Protein AF-A0A9P7YEI4-F1 (afdb_monomer)

Organism: NCBI:txid45428

Structure (mmCIF, N/CA/C/O backbone):
data_AF-A0A9P7YEI4-F1
#
_entry.id   AF-A0A9P7YEI4-F1
#
loop_
_atom_site.group_PDB
_atom_site.id
_atom_site.type_symbol
_atom_site.label_atom_id
_atom_site.label_alt_id
_atom_site.label_comp_id
_atom_site.label_asym_id
_atom_site.label_entity_id
_atom_site.label_seq_id
_atom_site.pdbx_PDB_ins_code
_atom_site.Cartn_x
_atom_site.Cartn_y
_atom_site.Cartn_z
_atom_site.occupancy
_atom_site.B_iso_or_equiv
_atom_site.auth_seq_id
_atom_site.auth_comp_id
_atom_site.auth_asym_id
_atom_site.auth_atom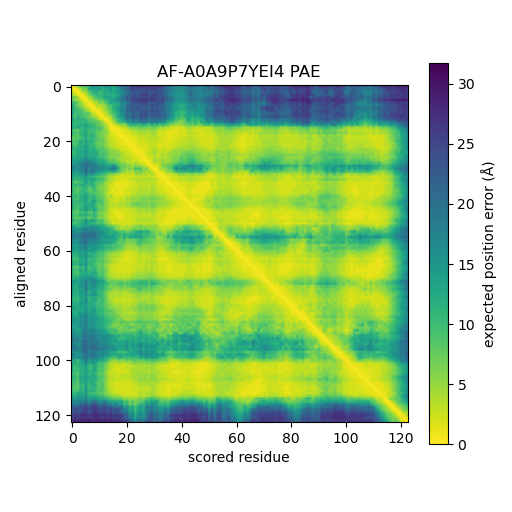_id
_atom_site.pdbx_PDB_model_num
ATOM 1 N N . VAL A 1 1 ? -8.683 -11.195 -14.554 1.00 42.25 1 VAL A N 1
ATOM 2 C CA . VAL A 1 1 ? -7.434 -10.880 -13.830 1.00 42.25 1 VAL A CA 1
ATOM 3 C C . VAL A 1 1 ? -6.754 -12.184 -13.496 1.00 42.25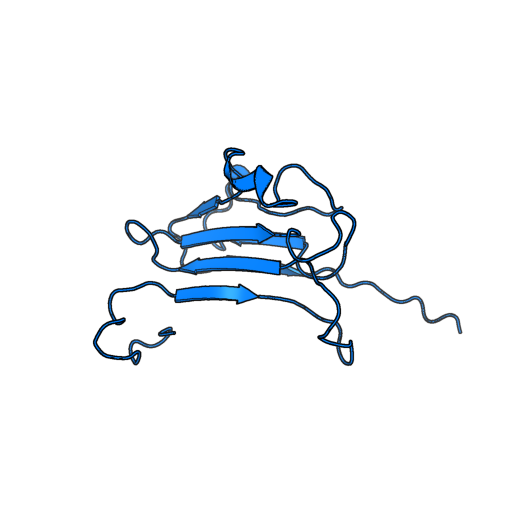 1 VAL A C 1
ATOM 5 O O . VAL A 1 1 ? -7.419 -13.076 -12.993 1.00 42.25 1 VAL A O 1
ATOM 8 N N . ASN A 1 2 ? -5.507 -12.337 -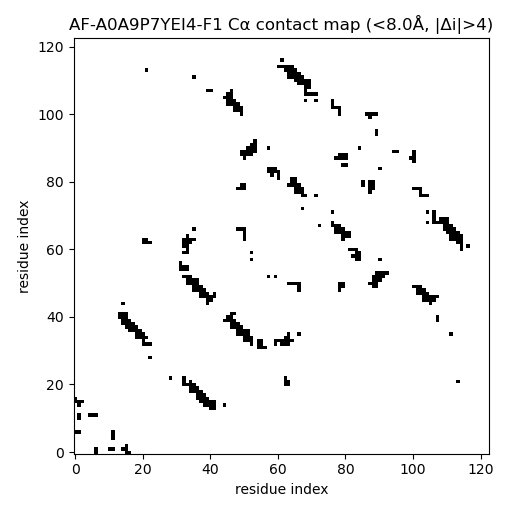13.913 1.00 34.44 2 ASN A N 1
ATOM 9 C CA . ASN A 1 2 ? -4.938 -13.650 -14.141 1.00 34.44 2 ASN A CA 1
ATOM 10 C C . ASN A 1 2 ? -3.832 -13.967 -13.132 1.00 34.44 2 ASN A C 1
ATOM 12 O O . ASN A 1 2 ? -2.659 -13.744 -13.414 1.00 34.44 2 ASN A O 1
ATOM 16 N N . MET A 1 3 ? -4.220 -14.431 -11.946 1.00 40.03 3 MET A N 1
ATOM 17 C CA . MET A 1 3 ? -3.258 -14.843 -10.919 1.00 40.03 3 MET A CA 1
ATOM 18 C C . MET A 1 3 ? -2.740 -16.282 -11.133 1.00 40.03 3 MET A C 1
ATOM 20 O O . MET A 1 3 ? -1.824 -16.697 -10.431 1.00 40.03 3 MET A O 1
ATOM 24 N N . ASP A 1 4 ? -3.275 -17.022 -12.116 1.00 44.62 4 ASP A N 1
ATOM 25 C CA . ASP A 1 4 ? -3.002 -18.447 -12.383 1.00 44.62 4 ASP A CA 1
ATOM 26 C C . ASP A 1 4 ? -2.477 -18.758 -13.804 1.00 44.62 4 ASP A C 1
ATOM 28 O O . ASP A 1 4 ? -2.124 -19.895 -14.108 1.00 44.62 4 ASP A O 1
ATOM 32 N N . GLY A 1 5 ? -2.408 -17.773 -14.700 1.00 44.16 5 GLY A N 1
ATOM 33 C CA . GLY A 1 5 ? -2.092 -17.986 -16.117 1.00 44.16 5 GLY A CA 1
ATOM 34 C C . GLY A 1 5 ? -3.303 -18.227 -17.049 1.00 44.16 5 GLY A C 1
ATOM 35 O O . GLY A 1 5 ? -3.100 -18.254 -18.262 1.00 44.16 5 GLY A O 1
ATOM 36 N N . MET A 1 6 ? -4.552 -18.255 -16.567 1.00 39.62 6 MET A N 1
ATOM 37 C CA . MET A 1 6 ? -5.795 -18.497 -17.325 1.00 39.62 6 MET A CA 1
ATOM 38 C C . MET A 1 6 ? -6.671 -17.266 -17.670 1.00 39.62 6 MET A C 1
ATOM 40 O O . MET A 1 6 ? -7.878 -17.372 -17.873 1.00 39.62 6 MET A O 1
ATOM 44 N N . GLY A 1 7 ? -6.091 -16.080 -17.823 1.00 45.50 7 GLY A N 1
ATOM 45 C CA . GLY A 1 7 ? -6.765 -14.904 -18.385 1.00 45.50 7 GLY A CA 1
ATOM 46 C C . GLY A 1 7 ? -7.027 -15.051 -19.892 1.00 45.50 7 GLY A C 1
ATOM 47 O O . GLY A 1 7 ? -6.407 -15.913 -20.541 1.00 45.50 7 GLY A O 1
ATOM 48 N N . PRO A 1 8 ? -7.904 -14.206 -20.478 1.00 50.22 8 PRO A N 1
ATOM 49 C CA . PRO A 1 8 ? -8.117 -14.172 -21.921 1.00 50.22 8 PRO A CA 1
ATOM 50 C C . PRO A 1 8 ? -6.766 -14.072 -22.648 1.00 50.22 8 PRO A C 1
ATOM 52 O O . PRO A 1 8 ? -5.872 -13.383 -22.152 1.00 50.22 8 PRO A O 1
ATOM 55 N N . PRO A 1 9 ? -6.574 -14.738 -23.800 1.00 53.44 9 PRO A N 1
ATOM 56 C CA . PRO A 1 9 ? -5.270 -14.834 -24.465 1.00 53.44 9 PRO A CA 1
ATOM 57 C C . PRO A 1 9 ? -4.529 -13.498 -24.676 1.00 53.44 9 PRO A C 1
ATOM 59 O O . PRO A 1 9 ? -3.303 -13.491 -24.665 1.00 53.44 9 PRO A O 1
ATOM 62 N N . GLY A 1 10 ? -5.248 -12.373 -24.790 1.00 56.38 10 GLY A N 1
ATOM 63 C CA . GLY A 1 10 ? -4.682 -11.024 -24.943 1.00 56.38 10 GLY A CA 1
ATOM 64 C C . GLY A 1 10 ? -4.143 -10.357 -23.667 1.00 56.38 10 GLY A C 1
ATOM 65 O O . GLY A 1 10 ? -3.532 -9.297 -23.761 1.00 56.38 10 GLY A O 1
ATOM 66 N N . ASP A 1 11 ? -4.333 -10.961 -22.490 1.00 54.84 11 ASP A N 1
ATOM 67 C CA . ASP A 1 11 ? -3.938 -10.392 -21.187 1.00 54.84 11 ASP A CA 1
ATOM 68 C C . ASP A 1 11 ? -2.875 -11.212 -20.453 1.00 54.84 11 ASP A C 1
ATOM 70 O O . ASP A 1 11 ? -2.471 -10.871 -19.346 1.00 54.84 11 ASP A O 1
ATOM 74 N N . ARG A 1 12 ? -2.369 -12.284 -21.068 1.00 52.25 12 ARG A N 1
ATOM 75 C CA . ARG A 1 12 ? -1.417 -13.218 -20.439 1.00 52.25 12 ARG A CA 1
ATOM 76 C C . ARG A 1 12 ? -0.005 -12.650 -20.228 1.00 52.25 12 ARG A C 1
ATOM 78 O O . ARG A 1 12 ? 0.824 -13.324 -19.629 1.00 52.25 12 ARG A O 1
ATOM 85 N N . GLY A 1 13 ? 0.250 -11.421 -20.683 1.00 53.06 13 GLY A N 1
ATOM 86 C CA . GLY A 1 13 ? 1.473 -10.652 -20.418 1.00 53.06 13 GLY A CA 1
ATOM 87 C C . GLY A 1 13 ? 1.249 -9.369 -19.611 1.00 53.06 13 GLY A C 1
ATOM 88 O O . GLY A 1 13 ? 2.202 -8.629 -19.390 1.00 53.06 13 GLY A O 1
ATOM 89 N N . ARG A 1 14 ? 0.008 -9.082 -19.191 1.00 60.00 14 ARG A N 1
ATOM 90 C CA . ARG A 1 14 ? -0.318 -7.909 -18.377 1.00 60.00 14 ARG A CA 1
ATOM 91 C C . ARG A 1 14 ? -0.445 -8.324 -16.917 1.00 60.00 14 ARG A C 1
ATOM 93 O O . ARG A 1 14 ? -1.110 -9.307 -16.594 1.00 60.00 14 ARG A O 1
ATOM 100 N N . GLY A 1 15 ? 0.230 -7.571 -16.058 1.00 66.69 15 GLY A N 1
ATOM 101 C CA . GLY A 1 15 ? 0.128 -7.682 -14.616 1.00 66.69 15 GLY A CA 1
ATOM 102 C C . GLY A 1 15 ? -1.305 -7.590 -14.088 1.00 66.69 15 GLY A C 1
ATOM 103 O O . GLY A 1 15 ? -2.207 -7.092 -14.764 1.00 66.69 15 GLY A O 1
ATOM 104 N N . TRP A 1 16 ? -1.532 -8.077 -12.870 1.00 78.38 16 TRP A N 1
ATOM 105 C CA . TRP A 1 16 ? -2.804 -7.861 -12.184 1.00 78.38 16 TRP A CA 1
ATOM 106 C C . TRP A 1 16 ? -2.822 -6.448 -11.608 1.00 78.38 16 TRP A C 1
ATOM 108 O O . TRP A 1 16 ? -1.889 -6.083 -10.903 1.00 78.38 16 TRP A O 1
ATOM 118 N N . GLN A 1 17 ? -3.886 -5.689 -11.866 1.00 83.81 17 GLN A N 1
ATOM 119 C CA . GLN A 1 17 ? -4.161 -4.421 -11.196 1.00 83.81 17 GLN A CA 1
ATOM 120 C C . GLN A 1 17 ? -5.507 -4.506 -10.487 1.00 83.81 17 GLN A C 1
ATOM 122 O O . GLN A 1 17 ? -6.487 -4.988 -11.065 1.00 83.81 17 GLN A O 1
ATOM 127 N N . GLY A 1 18 ? -5.569 -3.997 -9.264 1.00 83.69 18 GLY A N 1
ATOM 128 C CA . GLY A 1 18 ? -6.820 -3.903 -8.536 1.00 83.69 18 GLY A CA 1
ATOM 129 C C . GLY A 1 18 ? -6.698 -3.152 -7.223 1.00 83.69 18 GLY A C 1
ATOM 130 O O . GLY A 1 18 ? -5.612 -2.752 -6.801 1.00 83.69 18 GLY A O 1
ATOM 131 N N . ASN A 1 19 ? -7.856 -2.994 -6.586 1.00 87.38 19 ASN A N 1
ATOM 132 C CA . ASN A 1 19 ? -7.995 -2.281 -5.329 1.00 87.38 19 ASN A CA 1
ATOM 133 C C . ASN A 1 19 ? -8.562 -3.235 -4.275 1.00 87.38 19 ASN A C 1
ATOM 135 O O . ASN A 1 19 ? -9.420 -4.066 -4.584 1.00 87.38 19 ASN A O 1
ATOM 139 N N . VAL A 1 20 ? -8.126 -3.083 -3.028 1.00 87.75 20 VAL A N 1
ATOM 140 C CA . VAL A 1 20 ? -8.598 -3.862 -1.879 1.00 87.75 20 VAL A CA 1
ATOM 141 C C . VAL A 1 20 ? -9.180 -2.916 -0.835 1.00 87.75 20 VAL A C 1
ATOM 143 O O . VAL A 1 20 ? -8.642 -1.841 -0.573 1.00 87.75 20 VAL A O 1
ATOM 146 N N . ARG A 1 21 ? -10.306 -3.317 -0.242 1.00 86.88 21 ARG A N 1
ATOM 147 C CA . ARG A 1 21 ? -10.935 -2.638 0.895 1.00 86.88 21 ARG A CA 1
ATOM 148 C C . ARG A 1 21 ? -11.181 -3.654 1.994 1.00 86.88 21 ARG A C 1
ATOM 150 O O . ARG A 1 21 ? -11.645 -4.756 1.706 1.00 86.88 21 ARG A O 1
ATOM 157 N N . ALA A 1 22 ? -10.908 -3.259 3.229 1.00 87.81 22 ALA A N 1
ATOM 158 C CA . ALA A 1 22 ? -11.233 -4.044 4.408 1.00 87.81 22 ALA A CA 1
ATOM 159 C C . ALA A 1 22 ? -12.433 -3.424 5.129 1.00 87.81 22 ALA A C 1
ATOM 161 O O . ALA A 1 22 ? -12.476 -2.213 5.346 1.00 87.81 22 ALA A O 1
ATOM 162 N N . TYR A 1 23 ? -13.393 -4.274 5.479 1.00 85.44 23 TYR A N 1
ATOM 163 C CA . TYR A 1 23 ? -14.593 -3.931 6.235 1.00 85.44 23 TYR A CA 1
ATOM 164 C C . TYR A 1 23 ? -14.667 -4.826 7.465 1.00 85.44 23 TYR A C 1
ATOM 166 O O . TYR A 1 23 ? -14.205 -5.971 7.434 1.00 85.44 23 TYR A O 1
ATOM 174 N N . HIS A 1 24 ? -15.283 -4.327 8.532 1.00 82.81 24 HIS A N 1
ATOM 175 C CA . HIS A 1 24 ? -15.633 -5.190 9.651 1.00 82.81 24 HIS A CA 1
ATOM 176 C C . HIS A 1 24 ? -16.724 -6.182 9.241 1.00 82.81 24 HIS A C 1
ATOM 178 O O . HIS A 1 24 ? -17.542 -5.918 8.356 1.00 82.81 24 HIS A O 1
ATOM 184 N N . THR A 1 25 ? -16.763 -7.334 9.907 1.00 84.50 25 THR A N 1
ATOM 185 C CA . THR A 1 25 ? -17.847 -8.301 9.718 1.00 84.50 25 THR A CA 1
ATOM 186 C C . THR A 1 25 ? -19.196 -7.622 9.957 1.00 84.50 25 THR A C 1
ATOM 188 O O . THR A 1 25 ? -19.382 -6.959 10.976 1.00 84.50 25 THR A O 1
ATOM 191 N N . ASN A 1 26 ? -20.142 -7.819 9.034 1.00 83.81 26 ASN A N 1
ATOM 192 C CA . ASN A 1 26 ? -21.482 -7.211 9.031 1.00 83.81 26 ASN A CA 1
ATOM 193 C C . ASN A 1 26 ? -21.520 -5.686 8.829 1.00 83.81 26 ASN A C 1
ATOM 195 O O . ASN A 1 26 ? -22.581 -5.079 8.974 1.00 83.81 26 ASN A O 1
ATOM 199 N N . GLU A 1 27 ? -20.401 -5.055 8.479 1.00 83.00 27 GLU A N 1
ATOM 200 C CA . GLU A 1 27 ? -20.397 -3.644 8.121 1.00 83.00 27 GLU A CA 1
ATOM 201 C C . GLU A 1 27 ? -21.055 -3.406 6.751 1.00 83.00 27 GLU A C 1
ATOM 203 O O . GLU A 1 27 ? -20.952 -4.213 5.827 1.00 83.00 27 GLU A O 1
ATOM 208 N N . ASN A 1 28 ? -21.717 -2.258 6.592 1.00 80.25 28 ASN A N 1
ATOM 209 C CA . ASN A 1 28 ? -22.263 -1.847 5.305 1.00 80.25 28 ASN A CA 1
ATOM 210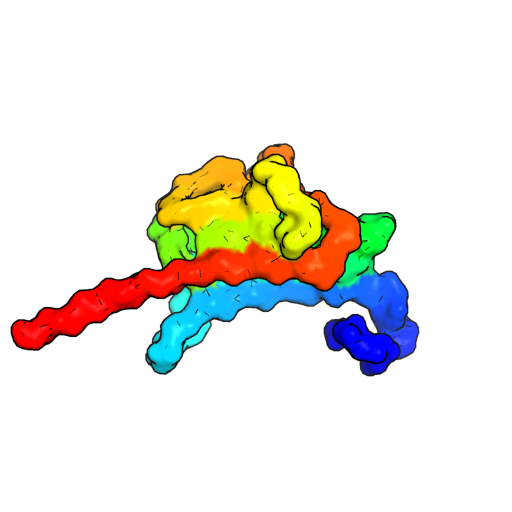 C C . ASN A 1 28 ? -21.140 -1.492 4.309 1.00 80.25 28 ASN A C 1
ATOM 212 O O . ASN A 1 28 ? -20.462 -0.473 4.445 1.00 80.25 28 ASN A O 1
ATOM 216 N N . HIS A 1 29 ? -21.018 -2.284 3.241 1.00 78.81 29 HIS A N 1
ATOM 217 C CA . HIS A 1 29 ? -20.025 -2.093 2.177 1.00 78.81 29 HIS A CA 1
ATOM 218 C C . HIS A 1 29 ? -20.184 -0.785 1.368 1.00 78.81 29 HIS A C 1
ATOM 220 O O . HIS A 1 29 ? -19.323 -0.457 0.553 1.00 78.81 29 HIS A O 1
ATOM 226 N N . GLY A 1 30 ? -21.276 -0.035 1.558 1.00 68.44 30 GLY A N 1
ATOM 227 C CA . GLY A 1 30 ? -21.502 1.264 0.920 1.00 68.44 30 GLY A CA 1
ATOM 228 C C . GLY A 1 30 ? -20.684 2.414 1.518 1.00 68.44 30 GLY A C 1
ATOM 229 O O . GLY A 1 30 ? -20.555 3.458 0.879 1.00 68.44 30 GLY A O 1
ATOM 230 N N . HIS A 1 31 ? -20.118 2.244 2.718 1.00 67.81 31 HIS A N 1
ATOM 231 C CA . HIS A 1 31 ? -19.276 3.263 3.345 1.00 67.81 31 HIS A CA 1
ATOM 232 C C . HIS A 1 31 ? -17.881 3.277 2.705 1.00 67.81 31 HIS A C 1
ATOM 234 O O . HIS A 1 31 ? -17.297 2.232 2.401 1.00 67.81 31 HIS A O 1
ATOM 240 N N . GLY A 1 32 ? -17.339 4.476 2.482 1.00 74.88 32 GLY A N 1
ATOM 241 C CA . GLY A 1 32 ? -15.974 4.628 1.990 1.00 74.88 32 GLY A CA 1
ATOM 242 C C . GLY A 1 32 ? -14.972 4.092 3.016 1.00 74.88 32 GLY A C 1
ATOM 243 O O . GLY A 1 32 ? -15.072 4.432 4.190 1.00 74.88 32 GLY A O 1
ATOM 244 N N . LYS A 1 33 ? -14.005 3.283 2.574 1.00 82.62 33 LYS A N 1
ATOM 245 C CA . LYS A 1 33 ? -12.861 2.806 3.369 1.00 82.62 33 LYS A CA 1
ATOM 246 C C . LYS A 1 33 ? -11.562 3.196 2.697 1.00 82.62 33 LYS A C 1
ATOM 248 O O . LYS A 1 33 ? -11.515 3.222 1.460 1.00 82.62 33 LYS A O 1
ATOM 253 N N . VAL A 1 34 ? -10.549 3.502 3.506 1.00 86.69 34 VAL A N 1
ATOM 254 C CA . VAL A 1 34 ? -9.192 3.664 2.985 1.00 86.69 34 VAL A CA 1
ATOM 255 C C . VAL A 1 34 ? -8.841 2.380 2.244 1.00 86.69 34 VAL A C 1
ATOM 257 O O . VAL A 1 34 ? -9.114 1.275 2.727 1.00 86.69 34 VAL A O 1
ATOM 260 N N . LEU A 1 35 ? -8.335 2.538 1.027 1.00 88.19 35 LEU A N 1
ATOM 261 C CA . LEU A 1 35 ? -8.167 1.448 0.082 1.00 88.19 35 LEU A CA 1
ATOM 262 C C . LEU A 1 35 ? -6.688 1.228 -0.231 1.00 88.19 35 LEU A C 1
ATOM 264 O O . LEU A 1 35 ? -5.897 2.166 -0.253 1.00 88.19 35 LEU A O 1
ATOM 268 N N . ALA A 1 36 ? -6.350 -0.026 -0.490 1.00 90.06 36 ALA A N 1
ATOM 269 C CA . ALA A 1 36 ? -5.075 -0.434 -1.056 1.00 90.06 36 ALA A CA 1
ATOM 270 C C . ALA A 1 36 ? -5.206 -0.495 -2.580 1.00 90.06 36 ALA A C 1
ATOM 272 O O . ALA A 1 36 ? -6.184 -1.057 -3.077 1.00 90.06 36 ALA A O 1
ATOM 273 N N . GLU A 1 37 ? -4.234 0.031 -3.315 1.00 89.81 37 GLU A N 1
ATOM 274 C CA . GLU A 1 37 ? -4.102 -0.114 -4.769 1.00 89.81 37 GLU A CA 1
ATOM 275 C C . GLU A 1 37 ? -2.802 -0.848 -5.062 1.00 89.81 37 GLU A 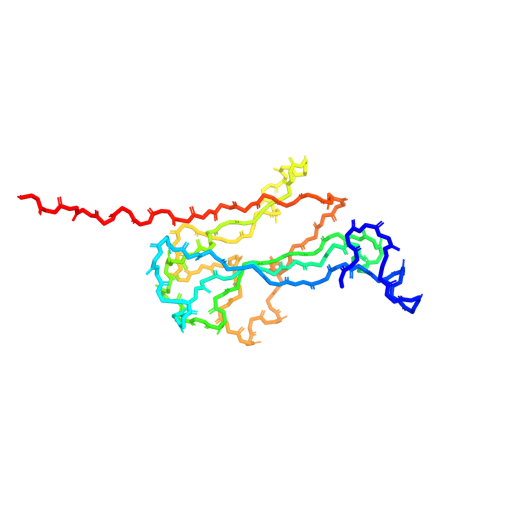C 1
ATOM 277 O O . GLU A 1 37 ? -1.771 -0.602 -4.436 1.00 89.81 37 GLU A O 1
ATOM 282 N N . VAL A 1 38 ? -2.843 -1.795 -5.994 1.00 90.69 38 VAL A N 1
ATOM 283 C CA . VAL A 1 38 ? -1.658 -2.577 -6.346 1.00 90.69 38 VAL A CA 1
ATOM 284 C C . VAL A 1 38 ? -1.712 -3.044 -7.792 1.00 90.69 38 VAL A C 1
ATOM 286 O O . VAL A 1 38 ? -2.751 -3.463 -8.307 1.00 90.69 38 VAL A O 1
ATOM 289 N N . VAL A 1 39 ? -0.551 -2.970 -8.438 1.00 88.25 39 VAL A N 1
ATOM 290 C CA . VAL A 1 39 ? -0.256 -3.503 -9.764 1.00 88.25 39 VAL A CA 1
ATOM 291 C C . VAL A 1 39 ? 0.888 -4.500 -9.623 1.00 88.25 39 VAL A C 1
ATOM 293 O O . VAL A 1 39 ? 2.042 -4.101 -9.502 1.00 88.25 39 VAL A O 1
ATOM 296 N N . PHE A 1 40 ? 0.596 -5.795 -9.659 1.00 87.06 40 PHE A N 1
ATOM 297 C CA . PHE A 1 40 ? 1.622 -6.837 -9.723 1.00 87.06 40 PHE A CA 1
ATOM 298 C C . PHE A 1 40 ? 2.121 -6.988 -11.148 1.00 87.06 40 PHE A C 1
ATOM 300 O O . PHE A 1 40 ? 1.301 -7.094 -12.054 1.00 87.06 40 PHE A O 1
ATOM 307 N N . ARG A 1 41 ? 3.440 -7.091 -11.348 1.00 82.69 41 ARG A N 1
ATOM 308 C CA . ARG A 1 41 ? 4.061 -7.223 -12.681 1.00 82.69 41 ARG A CA 1
ATOM 309 C C . ARG A 1 41 ? 3.612 -6.118 -13.652 1.00 82.69 41 ARG A C 1
ATOM 311 O O . ARG A 1 41 ? 3.22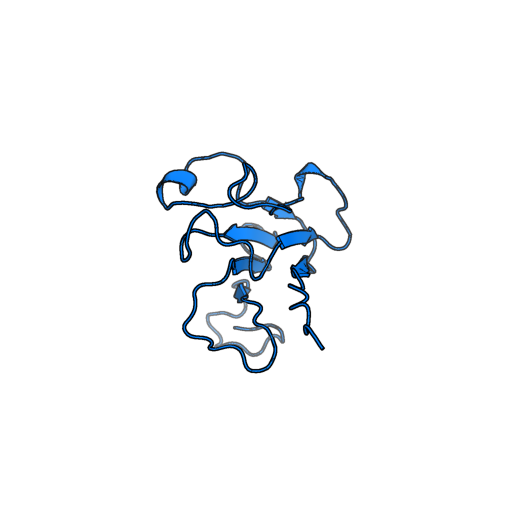0 -6.393 -14.786 1.00 82.69 41 ARG A O 1
ATOM 318 N N . GLY A 1 42 ? 3.632 -4.879 -13.166 1.00 78.00 42 GLY A N 1
ATOM 319 C CA . GLY A 1 42 ? 3.381 -3.665 -13.935 1.00 78.00 42 GLY A CA 1
ATOM 320 C C . GLY A 1 42 ? 4.567 -3.293 -14.828 1.00 78.00 42 GLY A C 1
ATOM 321 O O . GLY A 1 42 ? 5.183 -4.153 -15.461 1.00 78.00 42 GLY A O 1
ATOM 322 N N . ASP A 1 43 ? 4.902 -2.001 -14.887 1.00 76.44 43 ASP A N 1
ATOM 323 C CA . ASP A 1 43 ? 6.019 -1.527 -15.709 1.00 76.44 43 ASP A CA 1
ATOM 324 C C . ASP A 1 43 ? 7.334 -2.244 -15.358 1.00 76.44 43 ASP A C 1
ATOM 326 O O . ASP A 1 43 ? 7.715 -2.377 -14.191 1.00 76.44 43 ASP A O 1
ATOM 330 N N . ARG A 1 44 ? 8.012 -2.744 -16.397 1.00 79.19 44 ARG A N 1
ATOM 331 C CA . ARG A 1 44 ? 9.251 -3.538 -16.302 1.00 79.19 44 ARG A CA 1
ATOM 332 C C . ARG A 1 44 ? 9.161 -4.749 -15.359 1.00 79.19 44 ARG A C 1
ATOM 334 O O . ARG A 1 44 ? 10.187 -5.234 -14.897 1.00 79.19 44 ARG A O 1
ATOM 341 N N . GLY A 1 45 ? 7.954 -5.246 -15.082 1.00 77.94 45 GLY A N 1
ATOM 342 C CA . GLY A 1 45 ? 7.725 -6.390 -14.200 1.00 77.94 45 GLY A CA 1
ATOM 343 C C . GLY A 1 45 ? 7.776 -6.075 -12.701 1.00 77.94 45 GLY A C 1
ATOM 344 O O . GLY A 1 45 ? 7.668 -7.008 -11.910 1.00 77.94 45 GLY A O 1
ATOM 345 N N . GLN A 1 46 ? 7.903 -4.806 -12.302 1.00 84.06 46 GLN A N 1
ATOM 346 C CA . GLN A 1 46 ? 7.830 -4.409 -10.892 1.00 84.06 46 GLN A CA 1
ATOM 347 C C . GLN A 1 46 ? 6.400 -4.497 -10.353 1.00 84.06 46 GLN A C 1
ATOM 349 O O . GLN A 1 46 ? 5.423 -4.387 -11.096 1.00 84.06 46 GLN A O 1
ATOM 354 N N . THR A 1 47 ? 6.285 -4.633 -9.039 1.00 88.31 47 THR A N 1
ATOM 355 C CA . THR A 1 47 ? 5.037 -4.418 -8.314 1.00 88.31 47 THR A CA 1
ATOM 356 C C . THR A 1 47 ? 4.961 -2.966 -7.871 1.00 88.31 47 THR A C 1
ATOM 358 O O . THR A 1 47 ? 5.900 -2.467 -7.255 1.00 88.31 47 THR A O 1
ATOM 361 N N . PHE A 1 48 ? 3.851 -2.297 -8.167 1.00 88.31 48 PHE A N 1
ATOM 362 C CA . PHE A 1 48 ? 3.556 -0.936 -7.718 1.00 88.31 48 PHE A CA 1
ATOM 363 C C . PHE A 1 48 ? 2.390 -0.966 -6.746 1.00 88.31 48 PHE A C 1
ATOM 365 O O . PHE A 1 48 ? 1.468 -1.756 -6.940 1.00 88.31 48 PHE A O 1
ATOM 372 N N . PHE A 1 49 ? 2.421 -0.133 -5.715 1.00 91.94 49 PHE A N 1
ATOM 373 C CA . PHE A 1 49 ? 1.364 -0.108 -4.714 1.00 91.94 49 PHE A CA 1
ATOM 374 C C . PHE A 1 49 ? 1.262 1.242 -4.008 1.00 91.94 49 PHE A 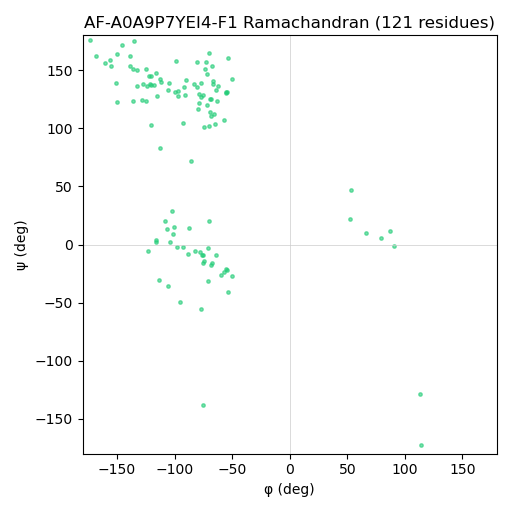C 1
ATOM 376 O O . PHE A 1 49 ? 2.257 1.963 -3.884 1.00 91.94 49 PHE A O 1
ATOM 383 N N . ASP A 1 50 ? 0.064 1.551 -3.518 1.00 90.75 50 ASP A N 1
ATOM 384 C CA . ASP A 1 50 ? -0.188 2.683 -2.636 1.00 90.75 50 ASP A CA 1
ATOM 385 C C . ASP A 1 50 ? -1.444 2.513 -1.770 1.00 90.75 50 ASP A C 1
ATOM 387 O O . ASP A 1 50 ? -2.345 1.725 -2.058 1.00 90.75 50 ASP A O 1
ATOM 391 N N . VAL A 1 51 ? -1.475 3.272 -0.674 1.00 88.88 51 VAL A N 1
ATOM 392 C CA . VAL A 1 51 ? -2.641 3.469 0.183 1.00 88.88 51 VAL A CA 1
ATOM 393 C C . VAL A 1 51 ? -3.314 4.777 -0.223 1.00 88.88 51 VAL A C 1
ATOM 395 O O . VAL A 1 51 ? -2.688 5.841 -0.290 1.00 88.88 51 VAL A O 1
ATOM 398 N N . SER A 1 52 ? -4.615 4.695 -0.472 1.00 81.25 52 SER A N 1
ATOM 399 C CA . SER A 1 52 ? -5.403 5.758 -1.074 1.00 81.25 52 SER A CA 1
ATOM 400 C C . SER A 1 52 ? -6.641 6.049 -0.230 1.00 81.25 52 SER A C 1
ATOM 402 O O . SER A 1 52 ? -7.470 5.191 0.075 1.00 81.25 52 SER A O 1
ATOM 404 N N . ALA A 1 53 ? -6.773 7.305 0.169 1.00 71.38 53 ALA A N 1
ATOM 405 C CA . ALA A 1 53 ? -7.942 7.860 0.832 1.00 71.38 53 ALA A CA 1
ATOM 406 C C . ALA A 1 53 ? -8.791 8.716 -0.128 1.00 71.38 53 ALA A C 1
ATOM 408 O O . ALA A 1 53 ? -9.820 9.242 0.293 1.00 71.38 53 ALA A O 1
ATOM 409 N N . ILE A 1 54 ? -8.427 8.821 -1.419 1.00 64.81 54 ILE A N 1
ATOM 410 C CA . ILE A 1 54 ? -9.092 9.688 -2.419 1.00 64.81 54 ILE A CA 1
ATOM 411 C C . ILE A 1 54 ? -10.603 9.451 -2.498 1.00 64.81 54 ILE A C 1
ATOM 413 O O . ILE A 1 54 ? -11.385 10.389 -2.646 1.00 64.81 54 ILE A O 1
ATOM 417 N N . LYS A 1 55 ? -11.035 8.188 -2.432 1.00 61.00 55 LYS A N 1
ATOM 418 C CA . LYS A 1 55 ? -12.459 7.813 -2.521 1.00 61.00 55 LYS A CA 1
ATOM 419 C C . LYS A 1 55 ? -13.166 7.833 -1.162 1.00 61.00 55 LYS A C 1
ATOM 421 O O . LYS A 1 55 ? -14.258 7.282 -1.030 1.00 61.00 55 LYS A O 1
ATOM 426 N N . THR A 1 56 ? -12.545 8.443 -0.159 1.00 66.00 56 THR A N 1
ATOM 427 C CA . THR A 1 56 ? -13.045 8.556 1.211 1.00 66.00 56 THR A CA 1
ATOM 428 C C . THR A 1 56 ? -12.871 9.964 1.762 1.00 66.00 56 THR A C 1
ATOM 430 O O . THR A 1 56 ? -12.287 10.832 1.123 1.00 66.00 56 THR A O 1
ATOM 433 N N . SER A 1 57 ? -13.392 10.203 2.967 1.00 67.56 57 SER A N 1
ATOM 434 C CA . SER A 1 57 ? -13.021 11.394 3.729 1.00 67.56 57 SER A CA 1
ATOM 435 C C . SER A 1 57 ? -11.513 11.364 4.039 1.00 67.56 57 SER A C 1
ATOM 437 O O . SER A 1 57 ? -11.035 10.324 4.489 1.00 67.56 57 SER A O 1
ATOM 439 N N . PRO A 1 58 ? -10.772 12.479 3.890 1.00 66.25 58 PRO A N 1
ATOM 440 C CA . PRO A 1 58 ? -9.354 12.585 4.259 1.00 66.25 58 PRO A CA 1
ATOM 441 C C . PRO A 1 58 ? -9.029 12.211 5.709 1.00 66.25 58 PRO A C 1
ATOM 443 O O . PRO A 1 58 ? -7.883 11.910 6.019 1.00 66.25 58 PRO A O 1
ATOM 446 N N . ASN A 1 59 ? -10.035 12.249 6.586 1.00 73.81 59 ASN A N 1
ATOM 447 C CA . ASN A 1 59 ? -9.918 11.924 8.009 1.00 73.81 59 ASN A CA 1
ATOM 448 C C . ASN A 1 59 ? -10.450 10.515 8.327 1.00 73.81 59 ASN A C 1
ATOM 450 O O . ASN A 1 59 ? -10.666 10.184 9.495 1.00 73.81 59 ASN A O 1
ATOM 454 N N . ASN A 1 60 ? -10.755 9.709 7.305 1.00 74.88 60 ASN A N 1
ATOM 455 C CA . ASN A 1 60 ? -11.211 8.347 7.509 1.00 74.88 60 ASN A CA 1
ATOM 456 C C . ASN A 1 60 ? -10.040 7.488 7.977 1.00 74.88 60 ASN A C 1
ATOM 458 O O . ASN A 1 60 ? -9.041 7.362 7.281 1.00 74.88 60 ASN A O 1
ATOM 462 N N . ASN A 1 61 ? -10.190 6.914 9.161 1.00 82.50 61 ASN A N 1
ATOM 463 C CA . ASN A 1 61 ? -9.185 6.073 9.791 1.00 82.50 61 ASN A CA 1
ATOM 464 C C . ASN A 1 61 ? -9.580 4.591 9.763 1.00 82.50 61 ASN A C 1
ATOM 466 O O . ASN A 1 61 ? -8.976 3.793 10.472 1.00 82.50 61 ASN A O 1
ATOM 470 N N . ASP A 1 62 ? -10.592 4.232 8.970 1.00 84.44 62 ASP A N 1
ATOM 471 C CA . ASP A 1 62 ? -11.052 2.860 8.839 1.00 84.44 62 ASP A CA 1
ATOM 472 C C . ASP A 1 62 ? -10.615 2.222 7.516 1.00 84.44 62 ASP A C 1
ATOM 474 O O . ASP A 1 62 ? -10.779 2.794 6.428 1.00 84.44 62 ASP A O 1
ATOM 478 N N . GLY A 1 63 ? -10.201 0.958 7.607 1.00 87.75 63 GLY A N 1
ATOM 479 C CA . GLY A 1 63 ? -9.822 0.131 6.469 1.00 87.75 63 GLY A CA 1
ATOM 480 C C . GLY A 1 63 ? -8.334 -0.190 6.487 1.00 87.75 63 GLY A C 1
ATOM 481 O O . GLY A 1 63 ? -7.820 -0.706 7.481 1.00 87.75 63 GLY A O 1
ATOM 482 N N . ILE A 1 64 ? -7.669 0.056 5.359 1.00 91.06 64 ILE A N 1
ATOM 483 C CA . ILE A 1 64 ? -6.236 -0.199 5.200 1.00 91.06 64 ILE A CA 1
ATOM 484 C C . ILE A 1 64 ? -5.416 0.898 5.895 1.00 91.06 64 ILE A C 1
ATOM 486 O O . ILE A 1 64 ? -5.591 2.071 5.576 1.00 91.06 64 ILE A O 1
ATOM 490 N N . ASP A 1 65 ? -4.489 0.508 6.772 1.00 90.81 65 ASP A N 1
ATOM 491 C CA . ASP A 1 65 ? -3.544 1.421 7.432 1.00 90.81 65 ASP A CA 1
ATOM 492 C C . ASP A 1 65 ? -2.206 1.472 6.697 1.00 90.81 65 ASP A C 1
ATOM 494 O O . ASP A 1 65 ? -1.717 2.561 6.395 1.00 90.81 65 ASP A O 1
ATOM 498 N N . TRP A 1 66 ? -1.628 0.305 6.389 1.00 92.12 66 TRP A N 1
ATOM 499 C CA . TRP A 1 66 ? -0.301 0.190 5.781 1.00 92.12 66 TRP A CA 1
ATOM 500 C C . TRP A 1 66 ? -0.249 -0.827 4.650 1.00 92.12 66 TRP A C 1
ATOM 502 O O . TRP A 1 66 ? -0.946 -1.842 4.661 1.00 92.12 66 TRP A O 1
ATOM 512 N N . MET A 1 67 ? 0.655 -0.568 3.709 1.00 94.31 67 MET A N 1
ATOM 513 C CA . MET A 1 67 ? 1.115 -1.499 2.690 1.00 94.31 67 MET A CA 1
ATOM 514 C C . MET A 1 67 ? 2.635 -1.474 2.605 1.00 94.31 67 MET A C 1
ATOM 516 O O . MET A 1 67 ? 3.249 -0.402 2.593 1.00 94.31 67 MET A O 1
ATOM 520 N N . PHE A 1 68 ? 3.233 -2.655 2.506 1.00 94.94 68 PHE A N 1
ATOM 521 C CA . PHE A 1 68 ? 4.672 -2.815 2.330 1.00 94.94 68 PHE A CA 1
ATOM 522 C C . PHE A 1 68 ? 5.007 -4.200 1.767 1.00 94.94 68 PHE A C 1
ATOM 524 O O . PHE A 1 68 ? 4.210 -5.132 1.883 1.00 94.94 68 PHE A O 1
ATOM 531 N N . PRO A 1 69 ? 6.160 -4.356 1.111 1.00 94.69 69 PRO A N 1
ATOM 532 C CA . PRO A 1 69 ? 6.558 -5.630 0.524 1.00 94.69 69 PRO A CA 1
ATOM 533 C C . PRO A 1 69 ? 6.987 -6.650 1.592 1.00 94.69 69 PRO A C 1
ATOM 535 O O . PRO A 1 69 ? 7.479 -6.284 2.659 1.00 94.69 69 PRO A O 1
ATOM 538 N N . ASN A 1 70 ? 6.797 -7.942 1.309 1.00 92.38 70 ASN A N 1
ATOM 539 C CA . ASN A 1 70 ? 7.093 -9.009 2.274 1.00 92.38 70 ASN A CA 1
ATOM 540 C C . ASN A 1 70 ? 8.597 -9.240 2.517 1.00 92.38 70 ASN A C 1
ATOM 542 O O . ASN A 1 70 ? 8.975 -9.648 3.607 1.00 92.38 70 ASN A O 1
ATOM 546 N N . ARG A 1 71 ? 9.465 -9.026 1.522 1.00 88.75 71 ARG A N 1
ATOM 547 C CA . ARG A 1 71 ? 10.912 -9.312 1.598 1.00 88.75 71 ARG A CA 1
ATOM 548 C C . ARG A 1 71 ? 11.769 -8.046 1.546 1.00 88.75 71 ARG A C 1
ATOM 550 O O . ARG A 1 71 ? 12.850 -8.017 2.129 1.00 88.75 71 ARG A O 1
ATOM 557 N N . ASP A 1 72 ? 11.312 -7.006 0.855 1.00 83.31 72 ASP A N 1
ATOM 558 C CA . ASP A 1 72 ? 11.996 -5.713 0.720 1.00 83.31 72 ASP A CA 1
ATOM 559 C C . ASP A 1 72 ? 11.669 -4.762 1.889 1.00 83.31 72 ASP A C 1
ATOM 561 O O . ASP A 1 72 ? 10.943 -3.782 1.753 1.00 83.31 72 ASP A O 1
ATOM 565 N N . HIS A 1 73 ? 12.204 -5.049 3.076 1.00 80.31 73 HIS A N 1
ATOM 566 C CA . HIS A 1 73 ? 11.896 -4.315 4.316 1.00 80.31 73 HIS A CA 1
ATOM 567 C C . HIS A 1 73 ? 12.453 -2.874 4.400 1.00 80.31 73 HIS A C 1
ATOM 569 O O . HIS A 1 73 ? 12.594 -2.328 5.497 1.00 80.31 73 HIS A O 1
ATOM 575 N N . ASP A 1 74 ? 12.796 -2.238 3.279 1.00 86.25 74 ASP A N 1
ATOM 576 C CA . ASP A 1 74 ? 13.215 -0.839 3.264 1.00 86.25 74 ASP A CA 1
ATOM 577 C C . ASP A 1 74 ? 12.063 0.074 3.731 1.00 86.25 74 ASP A C 1
ATOM 579 O O . ASP A 1 74 ? 10.976 0.108 3.152 1.00 86.25 74 ASP A O 1
ATOM 583 N N . HIS A 1 75 ? 12.316 0.875 4.771 1.00 82.31 75 HIS A N 1
ATOM 584 C CA . HIS A 1 75 ? 11.350 1.831 5.315 1.00 82.31 75 HIS A CA 1
ATOM 585 C C . HIS A 1 75 ? 10.848 2.847 4.274 1.00 82.31 75 HIS A C 1
ATOM 587 O O . HIS A 1 75 ? 9.749 3.383 4.421 1.00 82.31 75 HIS A O 1
ATOM 593 N N . THR A 1 76 ? 11.602 3.108 3.199 1.00 84.94 76 THR A N 1
ATOM 594 C CA . THR A 1 76 ? 11.148 3.980 2.102 1.00 84.94 76 THR A CA 1
ATOM 595 C C . THR A 1 76 ? 9.981 3.390 1.300 1.00 84.94 76 THR A C 1
ATOM 597 O O . THR A 1 76 ? 9.288 4.131 0.587 1.00 84.94 76 THR A O 1
ATOM 600 N N . LYS A 1 77 ? 9.738 2.079 1.440 1.00 88.38 77 LYS A N 1
ATOM 601 C CA . LYS A 1 77 ? 8.660 1.309 0.803 1.00 88.38 77 LYS A CA 1
ATOM 602 C C . LYS A 1 77 ? 7.400 1.206 1.657 1.00 88.38 77 LYS A C 1
ATOM 604 O O . LYS A 1 77 ? 6.410 0.664 1.179 1.00 88.38 77 LYS A O 1
ATOM 609 N N . LEU A 1 78 ? 7.403 1.756 2.872 1.00 90.88 78 LEU A N 1
ATOM 610 C CA . LEU A 1 78 ? 6.190 1.885 3.675 1.00 90.88 78 LEU A CA 1
ATOM 611 C C . LEU A 1 78 ? 5.246 2.902 3.017 1.00 90.88 78 LEU A C 1
ATOM 613 O O . LEU A 1 78 ? 5.625 4.049 2.754 1.00 90.88 78 LEU A O 1
ATOM 617 N N . CYS A 1 79 ? 4.013 2.483 2.755 1.00 90.62 79 CYS A N 1
ATOM 618 C CA . CYS A 1 79 ? 2.932 3.334 2.268 1.00 90.62 79 CYS A CA 1
ATOM 619 C C . CYS A 1 79 ? 1.745 3.227 3.226 1.00 90.62 79 CYS A C 1
ATOM 621 O O . CYS A 1 79 ? 1.436 2.123 3.665 1.00 90.62 79 CYS A O 1
ATOM 623 N N . GLY A 1 80 ? 1.098 4.343 3.568 1.00 89.62 80 GLY A N 1
ATOM 624 C CA . GLY A 1 80 ? 0.080 4.358 4.623 1.00 89.62 80 GLY A CA 1
ATOM 625 C C . GLY A 1 80 ? 0.449 5.172 5.862 1.00 89.62 80 GLY A C 1
ATOM 626 O O . GLY A 1 80 ? 1.449 5.900 5.873 1.00 89.62 80 GLY A O 1
ATOM 627 N N . CYS A 1 81 ? -0.394 5.079 6.892 1.00 87.69 81 CYS A N 1
ATOM 628 C CA . CYS A 1 81 ? -0.164 5.675 8.206 1.00 87.69 81 CYS A CA 1
ATOM 629 C C . CYS A 1 81 ? -1.130 5.194 9.289 1.00 87.69 81 CYS A C 1
ATOM 631 O O . CYS A 1 81 ? -2.247 4.763 9.030 1.00 87.69 81 CYS A O 1
ATOM 633 N N . ASN A 1 82 ? -0.727 5.415 10.544 1.00 86.25 82 ASN A N 1
ATOM 634 C CA . ASN A 1 82 ? -1.586 5.187 11.705 1.00 86.25 82 ASN A CA 1
ATOM 635 C C . ASN A 1 82 ? -2.675 6.263 11.890 1.00 86.25 82 ASN A C 1
ATOM 637 O O . ASN A 1 82 ? -3.581 6.088 12.696 1.00 86.25 82 ASN A O 1
ATOM 641 N N . SER A 1 83 ? -2.598 7.408 11.227 1.00 84.69 83 SER A N 1
ATOM 642 C CA . SER A 1 83 ? -3.632 8.433 11.353 1.00 84.69 83 SER A CA 1
ATOM 643 C C . SER A 1 83 ? -3.716 9.215 10.062 1.00 84.69 83 SER A C 1
ATOM 645 O O . SER A 1 83 ? -2.726 9.810 9.638 1.00 84.69 83 SER A O 1
ATOM 647 N N . PHE A 1 84 ? -4.898 9.226 9.463 1.00 82.88 84 PHE A N 1
ATOM 648 C CA . PHE A 1 84 ? -5.183 9.967 8.245 1.00 82.88 84 PHE A CA 1
ATOM 649 C C . PHE A 1 84 ? -5.668 11.383 8.583 1.00 82.88 84 PHE A C 1
ATOM 651 O O . PHE A 1 84 ? -6.424 11.547 9.551 1.00 82.88 84 PHE A O 1
ATOM 658 N N . PRO A 1 85 ? -5.270 12.404 7.802 1.00 84.12 85 PRO A N 1
ATOM 659 C CA . PRO A 1 85 ? -4.379 12.344 6.636 1.00 84.12 85 PRO A CA 1
ATOM 660 C C . PRO A 1 85 ? -2.885 12.305 7.008 1.00 84.12 85 PRO A C 1
ATOM 662 O O . PRO A 1 85 ? -2.480 12.808 8.053 1.00 84.12 85 PRO A O 1
ATOM 665 N N . CYS A 1 86 ? -2.040 11.792 6.109 1.00 81.62 86 CYS A N 1
ATOM 666 C CA . CYS A 1 86 ? -0.584 11.771 6.283 1.00 81.62 86 CYS A CA 1
ATOM 667 C C . CYS A 1 86 ? 0.173 11.944 4.955 1.00 81.62 86 CYS A C 1
ATOM 669 O O . CYS A 1 86 ? -0.416 11.947 3.879 1.00 81.62 86 CYS A O 1
ATOM 671 N N . GLY A 1 87 ? 1.499 12.107 5.022 1.00 81.31 87 GLY A N 1
ATOM 672 C CA . GLY A 1 87 ? 2.336 12.401 3.850 1.00 81.31 87 GLY A CA 1
ATOM 673 C C . GLY A 1 87 ? 2.632 11.219 2.918 1.00 81.31 87 GLY A C 1
ATOM 674 O O . GLY A 1 87 ? 3.181 11.444 1.846 1.00 81.31 87 GLY A O 1
ATOM 675 N N . ASN A 1 88 ? 2.280 9.990 3.307 1.00 79.19 88 ASN A N 1
ATOM 676 C CA . ASN A 1 88 ? 2.615 8.753 2.586 1.00 79.19 88 ASN A CA 1
ATOM 677 C C . ASN A 1 88 ? 1.399 8.104 1.901 1.00 79.19 88 ASN A C 1
ATOM 679 O O . ASN A 1 88 ? 1.422 6.902 1.645 1.00 79.19 88 ASN A O 1
ATOM 683 N N . VAL A 1 89 ? 0.329 8.868 1.659 1.00 77.38 89 VAL A N 1
ATOM 684 C CA . VAL A 1 89 ? -0.931 8.371 1.083 1.00 77.38 89 VAL A CA 1
ATOM 685 C C . VAL A 1 89 ? -1.498 9.348 0.061 1.00 77.38 89 VAL A C 1
ATOM 687 O O . VAL A 1 89 ? -1.274 10.558 0.145 1.00 77.38 89 VAL A O 1
ATOM 690 N N . TYR A 1 90 ? -2.270 8.825 -0.885 1.00 71.62 90 TYR A N 1
ATOM 691 C CA . TYR A 1 90 ? -3.050 9.638 -1.813 1.00 71.62 90 TYR A CA 1
ATOM 692 C C . TYR A 1 90 ? -4.332 10.134 -1.133 1.00 71.62 90 TYR A C 1
ATOM 694 O O . TYR A 1 90 ? -5.183 9.329 -0.769 1.00 71.62 90 TYR A O 1
ATOM 702 N N . ILE A 1 91 ? -4.508 11.446 -0.962 1.00 65.06 91 ILE A N 1
ATOM 703 C CA . ILE A 1 91 ? -5.681 12.030 -0.279 1.00 65.06 91 ILE A CA 1
ATOM 704 C C . ILE A 1 91 ? -6.642 12.663 -1.289 1.00 65.06 91 ILE A C 1
ATOM 706 O O . ILE A 1 91 ? -7.857 12.612 -1.125 1.00 65.06 91 ILE A O 1
ATOM 710 N N . THR A 1 92 ? -6.111 13.255 -2.355 1.00 63.72 92 THR A N 1
ATOM 711 C CA . THR A 1 92 ? -6.874 13.908 -3.422 1.00 63.72 92 THR A CA 1
ATOM 712 C C . THR A 1 92 ? -6.287 13.577 -4.792 1.00 63.72 92 THR A C 1
ATOM 714 O O . THR A 1 92 ? -5.124 13.207 -4.908 1.00 63.72 92 THR A O 1
ATOM 717 N N . VAL A 1 93 ? -7.055 13.788 -5.866 1.00 60.06 93 VAL A N 1
ATOM 718 C CA . VAL A 1 93 ? -6.557 13.635 -7.251 1.00 60.06 93 VAL A CA 1
ATOM 719 C C . VAL A 1 93 ? -5.370 14.569 -7.545 1.00 60.06 93 VAL A C 1
ATOM 721 O O . VAL A 1 93 ? -4.522 14.260 -8.379 1.00 60.06 93 VAL A O 1
ATOM 724 N N . ALA A 1 94 ? -5.267 15.699 -6.836 1.00 58.06 94 ALA A N 1
ATOM 725 C CA . ALA A 1 94 ? -4.141 16.624 -6.960 1.00 58.06 94 ALA A CA 1
ATOM 726 C C . ALA A 1 94 ? -2.819 16.042 -6.421 1.00 58.06 94 ALA A C 1
ATOM 728 O O . ALA A 1 94 ? -1.746 16.530 -6.780 1.00 58.06 94 ALA A O 1
ATOM 729 N N . ASP A 1 95 ? -2.875 14.981 -5.610 1.00 57.50 95 ASP A N 1
ATOM 730 C CA . ASP A 1 95 ? -1.690 14.321 -5.060 1.00 57.50 95 ASP A CA 1
ATOM 731 C C . ASP A 1 95 ? -0.955 13.448 -6.087 1.00 57.50 95 ASP A C 1
ATOM 733 O O . ASP A 1 95 ? 0.180 13.059 -5.836 1.00 57.50 95 ASP A O 1
ATOM 737 N N . ASN A 1 96 ? -1.523 13.220 -7.280 1.00 59.47 96 ASN A N 1
ATOM 738 C CA . ASN A 1 96 ? -0.892 12.466 -8.378 1.00 59.47 96 ASN A CA 1
ATOM 739 C C . ASN A 1 96 ? 0.499 12.988 -8.784 1.00 59.47 96 ASN A C 1
ATOM 741 O O . ASN A 1 96 ? 1.288 12.242 -9.353 1.00 59.47 96 ASN A O 1
ATOM 745 N N . ASN A 1 97 ? 0.811 14.249 -8.470 1.00 57.22 97 ASN A N 1
ATOM 746 C CA . ASN A 1 97 ? 2.105 14.871 -8.759 1.00 57.22 97 ASN A CA 1
ATOM 747 C C . ASN A 1 97 ? 3.075 14.874 -7.564 1.00 57.22 97 ASN A C 1
ATOM 749 O O . ASN A 1 97 ? 4.196 15.368 -7.695 1.00 57.22 97 ASN A O 1
ATOM 753 N N . LYS A 1 98 ? 2.671 14.372 -6.389 1.00 64.06 98 LYS A N 1
ATOM 754 C CA . LYS A 1 98 ? 3.552 14.296 -5.220 1.00 64.06 98 LYS A CA 1
ATOM 755 C C . LYS A 1 98 ? 4.493 13.094 -5.367 1.00 64.06 98 LYS A C 1
ATOM 757 O O . LYS A 1 98 ? 4.022 11.962 -5.492 1.00 64.06 98 LYS A O 1
ATOM 762 N N . PRO A 1 99 ? 5.818 13.309 -5.352 1.00 60.75 99 PRO A N 1
ATOM 763 C CA . PRO A 1 99 ? 6.769 12.220 -5.499 1.00 60.75 99 PRO A CA 1
ATOM 764 C C . PRO A 1 99 ? 6.698 11.278 -4.292 1.00 6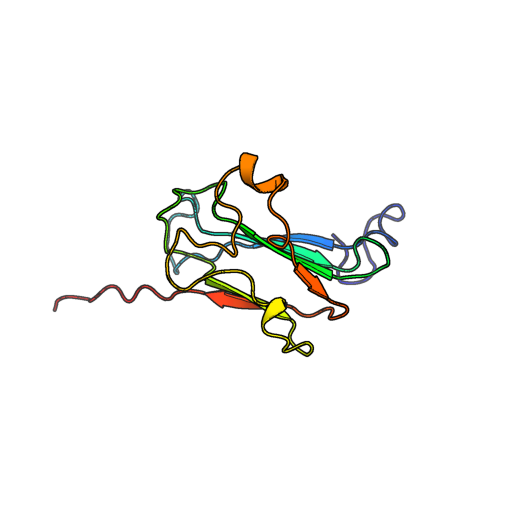0.75 99 PRO A C 1
ATOM 766 O O . PRO A 1 99 ? 6.646 11.721 -3.147 1.00 60.75 99 PRO A O 1
ATOM 769 N N . GLY A 1 100 ? 6.744 9.972 -4.558 1.00 66.56 100 GLY A N 1
ATOM 770 C CA . GLY A 1 100 ? 6.922 8.949 -3.527 1.00 66.56 100 GLY A CA 1
ATOM 771 C C . GLY A 1 100 ? 5.652 8.445 -2.841 1.00 66.56 100 GLY A C 1
ATOM 772 O O . GLY A 1 100 ? 5.793 7.745 -1.840 1.00 66.56 100 GLY A O 1
ATOM 773 N N . LEU A 1 101 ? 4.458 8.763 -3.352 1.00 80.50 101 LEU A N 1
ATOM 774 C CA . LEU A 1 101 ? 3.198 8.189 -2.863 1.00 80.50 101 LEU A CA 1
ATOM 775 C C . LEU A 1 101 ? 2.994 6.757 -3.380 1.00 80.50 101 LEU A C 1
ATOM 777 O O . LEU A 1 101 ? 2.926 5.837 -2.568 1.00 80.50 101 LEU A O 1
ATOM 781 N N . THR A 1 102 ? 3.026 6.542 -4.701 1.00 85.31 102 THR A N 1
ATOM 782 C CA . THR A 1 102 ? 3.180 5.192 -5.266 1.00 85.31 102 THR A CA 1
ATOM 783 C C . THR A 1 102 ? 4.586 4.668 -4.995 1.00 85.31 102 THR A C 1
ATOM 785 O O . THR A 1 102 ? 5.594 5.292 -5.347 1.00 85.31 102 THR A O 1
ATOM 788 N N . LYS A 1 103 ? 4.654 3.493 -4.374 1.00 89.75 103 LYS A N 1
ATOM 789 C CA . LYS A 1 103 ? 5.887 2.746 -4.127 1.00 89.75 103 LYS A CA 1
ATOM 790 C C . LYS A 1 103 ? 6.048 1.655 -5.177 1.00 89.75 103 LYS A C 1
ATOM 792 O O . LYS A 1 103 ? 5.074 1.214 -5.783 1.00 89.75 103 LYS A O 1
ATOM 797 N N . SER A 1 104 ? 7.282 1.206 -5.383 1.00 89.38 104 SER A N 1
ATOM 798 C CA . SER A 1 104 ? 7.574 0.054 -6.236 1.00 89.38 104 SER A CA 1
ATOM 799 C C . SER A 1 104 ? 8.534 -0.914 -5.565 1.00 89.38 104 SER A C 1
ATOM 801 O O . SER A 1 104 ? 9.382 -0.509 -4.769 1.00 89.38 104 SER A O 1
ATOM 803 N N . THR A 1 105 ? 8.419 -2.190 -5.899 1.00 89.56 105 THR A N 1
ATOM 804 C CA . THR A 1 105 ? 9.277 -3.270 -5.407 1.00 89.56 105 THR A CA 1
ATOM 805 C C . THR A 1 105 ? 9.388 -4.366 -6.470 1.00 89.56 105 THR A C 1
ATOM 807 O O . THR A 1 105 ? 8.585 -4.429 -7.404 1.00 89.56 105 THR A O 1
ATOM 810 N N . TRP A 1 106 ? 10.372 -5.249 -6.328 1.00 89.12 106 TRP A N 1
ATOM 811 C CA . TRP A 1 106 ? 10.454 -6.491 -7.104 1.00 89.12 106 TRP A CA 1
ATOM 812 C C . TRP A 1 106 ? 9.707 -7.653 -6.444 1.00 89.12 106 TRP A C 1
ATOM 814 O O . TRP A 1 106 ? 9.542 -8.711 -7.057 1.00 89.12 106 TRP A O 1
ATOM 824 N N . ASP A 1 107 ? 9.233 -7.459 -5.215 1.00 89.75 107 ASP A N 1
ATOM 825 C CA . ASP A 1 107 ? 8.427 -8.451 -4.527 1.00 89.75 107 ASP A CA 1
ATOM 826 C C . ASP A 1 107 ? 7.075 -8.642 -5.209 1.00 89.75 107 ASP A C 1
ATOM 828 O O . ASP A 1 107 ? 6.424 -7.703 -5.660 1.00 89.75 107 ASP A O 1
ATOM 832 N N . ASN A 1 108 ? 6.635 -9.896 -5.264 1.00 87.06 108 ASN A N 1
ATOM 833 C CA . ASN A 1 108 ? 5.312 -10.266 -5.773 1.00 87.06 108 ASN A CA 1
ATOM 834 C C . ASN A 1 108 ? 4.319 -10.524 -4.629 1.00 87.06 108 ASN A C 1
ATOM 836 O O . ASN A 1 108 ? 3.275 -11.132 -4.841 1.00 87.06 108 ASN A O 1
ATOM 840 N N . GLU A 1 109 ? 4.662 -10.089 -3.419 1.00 90.56 109 GLU A N 1
ATOM 841 C CA . GLU A 1 109 ? 3.865 -10.254 -2.213 1.00 90.56 109 GLU A CA 1
ATOM 842 C C . GLU A 1 109 ? 3.874 -8.938 -1.440 1.00 90.56 109 GLU A C 1
ATOM 844 O O . GLU A 1 109 ? 4.938 -8.408 -1.111 1.00 90.56 109 GLU A O 1
ATOM 849 N N . ILE A 1 110 ? 2.677 -8.412 -1.185 1.00 93.44 110 ILE A N 1
ATOM 850 C CA . ILE A 1 110 ? 2.459 -7.182 -0.430 1.00 93.44 110 ILE A CA 1
ATOM 851 C C . ILE A 1 110 ? 1.705 -7.540 0.844 1.00 93.44 110 ILE A C 1
ATOM 853 O O . ILE A 1 110 ? 0.654 -8.180 0.793 1.00 93.44 110 ILE A O 1
ATOM 857 N N . ILE A 1 111 ? 2.247 -7.103 1.972 1.00 94.56 111 ILE A N 1
ATOM 858 C CA . ILE A 1 111 ? 1.601 -7.155 3.274 1.00 94.56 111 ILE A CA 1
ATOM 859 C C . ILE A 1 111 ? 0.691 -5.940 3.394 1.00 94.56 111 ILE A C 1
ATOM 861 O O . ILE A 1 111 ? 1.052 -4.829 2.999 1.00 94.56 111 ILE A O 1
ATOM 865 N N . VAL A 1 112 ? -0.497 -6.174 3.942 1.00 93.44 112 VAL A N 1
ATOM 866 C CA . VAL A 1 112 ? -1.485 -5.139 4.215 1.00 93.44 112 VAL A CA 1
ATOM 867 C C . VAL A 1 112 ? -1.851 -5.210 5.688 1.00 93.44 112 VAL A C 1
ATOM 869 O O . VAL A 1 112 ? -2.296 -6.254 6.165 1.00 93.44 112 VAL A O 1
ATOM 872 N N . GLU A 1 113 ? -1.691 -4.098 6.395 1.00 92.75 113 GLU A N 1
ATOM 873 C CA . GLU A 1 113 ? -2.176 -3.964 7.765 1.00 92.75 113 GLU A CA 1
ATOM 874 C C . GLU A 1 113 ? -3.524 -3.255 7.760 1.00 92.75 113 GLU A C 1
ATOM 876 O O . GLU A 1 113 ? -3.713 -2.226 7.105 1.00 92.75 113 GLU A O 1
ATOM 881 N N . ILE A 1 114 ? -4.474 -3.834 8.489 1.00 89.44 114 ILE A N 1
ATOM 882 C CA . ILE A 1 114 ? -5.831 -3.316 8.636 1.00 89.44 114 ILE A CA 1
ATOM 883 C C . ILE A 1 114 ? -6.044 -2.845 10.064 1.00 89.44 114 ILE A C 1
ATOM 885 O O . ILE A 1 114 ? -5.648 -3.520 11.021 1.00 89.44 114 ILE A O 1
ATOM 889 N N . ARG A 1 115 ? -6.729 -1.715 10.221 1.00 77.81 115 ARG A N 1
ATOM 890 C CA . ARG A 1 115 ? -7.127 -1.262 11.547 1.00 77.81 115 ARG A CA 1
ATOM 891 C C . ARG A 1 115 ? -8.295 -2.078 12.066 1.00 77.81 115 ARG A C 1
ATOM 893 O O . ARG A 1 115 ? -9.345 -2.147 11.433 1.00 77.81 115 ARG A O 1
ATOM 900 N N . LEU A 1 116 ? -8.155 -2.598 13.280 1.00 69.44 116 LEU A N 1
ATOM 901 C CA . LEU A 1 116 ? -9.294 -3.067 14.055 1.00 69.44 116 LEU A CA 1
ATOM 902 C C . LEU A 1 116 ? -9.786 -1.923 14.947 1.00 69.44 116 LEU A C 1
ATOM 904 O O . LEU A 1 116 ? -9.161 -1.620 15.961 1.00 69.44 116 LEU A O 1
ATOM 908 N N . THR A 1 117 ? -10.908 -1.282 14.608 1.00 64.06 117 THR A N 1
ATOM 909 C CA . THR A 1 117 ? -11.613 -0.441 15.583 1.00 64.06 117 THR A CA 1
ATOM 910 C C . THR A 1 117 ? -12.331 -1.349 16.579 1.00 64.06 117 THR A C 1
ATOM 912 O O . THR A 1 117 ? -13.385 -1.928 16.307 1.00 64.06 117 THR A O 1
ATOM 915 N N . THR A 1 118 ? -11.744 -1.517 17.765 1.00 56.25 118 THR A N 1
ATOM 916 C CA . THR A 1 118 ? -12.448 -2.127 18.894 1.00 56.25 118 THR A CA 1
ATOM 917 C C . THR A 1 118 ? -13.592 -1.203 19.286 1.00 56.25 118 THR A C 1
ATOM 919 O O . THR A 1 118 ? -13.373 -0.166 19.910 1.00 56.25 118 THR A O 1
ATOM 922 N N . HIS A 1 119 ? -14.817 -1.564 18.916 1.00 53.38 119 HIS A N 1
ATOM 923 C CA . HIS A 1 119 ? -15.989 -0.958 19.525 1.00 53.38 119 HIS A CA 1
ATOM 924 C C . HIS A 1 119 ? -16.028 -1.439 20.972 1.00 53.38 119 HIS A C 1
ATOM 926 O O . HIS A 1 119 ? -16.224 -2.627 21.232 1.00 53.38 119 HIS A O 1
ATOM 932 N N . SER A 1 120 ? -15.788 -0.531 21.914 1.00 49.66 120 SER A N 1
ATOM 933 C CA . SER A 1 120 ? -16.018 -0.789 23.329 1.00 49.66 120 SER A CA 1
ATOM 934 C C . SER A 1 120 ? -17.486 -1.173 23.494 1.00 49.66 120 SER A C 1
ATOM 936 O O . SER A 1 120 ? -18.367 -0.325 23.369 1.00 49.66 120 SER A O 1
ATOM 938 N N . ILE A 1 121 ? -17.765 -2.451 23.743 1.00 48.22 121 ILE A N 1
ATOM 939 C CA . ILE A 1 121 ? -19.073 -2.853 24.251 1.00 48.22 121 ILE A CA 1
ATOM 940 C C . ILE A 1 121 ? -19.115 -2.325 25.683 1.00 48.22 121 ILE A C 1
ATOM 942 O O . ILE A 1 121 ? -18.464 -2.874 26.571 1.00 48.22 121 ILE A O 1
ATOM 946 N N . SER A 1 122 ? -19.813 -1.213 25.899 1.00 49.53 122 SER A N 1
ATOM 947 C CA . SER A 1 122 ? -20.237 -0.831 27.242 1.00 49.53 122 SER A CA 1
ATOM 948 C C . SER A 1 122 ? -21.246 -1.881 27.709 1.00 49.53 122 SER A C 1
ATOM 950 O O . SER A 1 122 ? -22.310 -2.010 27.105 1.00 49.53 122 SER A O 1
ATOM 952 N N . ILE A 1 123 ? -20.857 -2.671 28.712 1.00 49.78 123 ILE A N 1
ATOM 953 C CA . ILE A 1 123 ? -21.739 -3.586 29.452 1.00 49.78 123 ILE A CA 1
ATOM 954 C C . ILE A 1 123 ? -22.478 -2.777 30.515 1.00 49.78 123 ILE A C 1
ATOM 956 O O . ILE A 1 123 ? -21.805 -1.936 31.158 1.00 49.78 123 ILE A O 1
#

Mean predicted aligned error: 8.56 Å

pLDDT: mean 76.03, std 15.33, range [34.44, 94.94]

Solvent-accessible surface area (backbone atoms only — not comparable to full-atom values): 7270 Å² total; per-residue (Å²): 124,51,92,81,74,80,35,62,85,93,45,70,85,58,43,43,70,54,73,48,73,54,76,62,91,93,53,71,84,86,59,66,43,19,24,38,39,39,25,42,39,40,78,96,56,26,19,36,36,31,27,35,23,53,83,32,61,52,67,52,74,49,15,49,29,37,38,33,45,71,79,61,78,53,74,88,42,58,15,35,49,97,55,46,68,55,94,28,38,35,51,43,84,81,44,79,77,52,86,74,31,68,32,74,43,84,50,93,46,72,46,72,45,64,57,81,83,80,76,80,78,83,127

Secondary structure (DSSP, 8-state):
--SSS-S-GGGTTSPEEEEEE---TT--TTS--BEEEEEET-GGG-EEEEEE-TTS-TT--SBEEEEEESS---GGG-EE-SSSS-TTSB-SGGGGGSTTSSEEES-S-EEEEE---------

Foldseek 3Di:
DPPPQPDDPVCSQFWDWDKDWDDPVPDDPPADAFIKTWTQLHVVRKIKIATECARHAQFHQFTWAWKAAPPPPPPLRIHGHNTGPDDQHHNHPVCPPPPSNIHIDNGRGMDIDGDDDPDPPPD

Radius of gyration: 15.73 Å; Cα contacts (8 Å, |Δi|>4): 245; chains: 1; bounding box: 36×35×54 Å

Sequence (123 aa):
VNMDGMGPPGDRGRGWQGNVRAYHTNENHGHGKVLAEVVFRGDRGQTFFDVSAIKTSPNNNDGIDWMFPNRDHDHTKLCGCNSFPCGNVYITVADN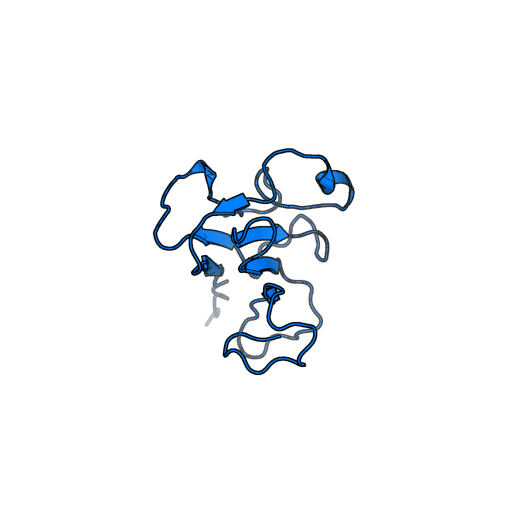NKPGLTKSTWDNEIIVEIRLTTHSISI

Nearest PDB structures (foldseek):
  4l2j-assembly1_A  TM=6.244E-01  e=6.377E-02  Calotropis procera
  8p7d-assembly1_D  TM=3.938E-01  e=7.223E+00  Homo sapiens
  5l37-assembly1_C  TM=2.419E-01  e=7.658E+00  Mycolicibacterium smegmatis MC2 155